Protein AF-A0A2I8A6V2-F1 (afdb_monomer_lite)

Foldseek 3Di:
DPPQPPQPKDWDQDPPQKIWIDGPVDPPDIAIDSDRVRRVVVRSVVVVVVVVVVVVVVVVVVVVVVVVVVVVVVVVVD

Radius of gyration: 20.34 Å; chains: 1; bounding box: 36×28×64 Å

Sequence (78 aa):
MKPQPDYTTTTRPGDHGTYTSHLPSTSVSHAWGRVSDQSRGELIYVVEMRQREYEEQECSLFSNIETFFVEEERHQLR

Secondary structure (DSSP, 8-state):
-PPPP----EEEE-GGG-EEEE-TT-TT-EEEESSHHHHHHHHHHHHHHHHHHHHHHHHHHHHHHHHHHHHHHHHHT-

pLDDT: mean 76.94, std 13.32, range [40.72, 92.44]

Structure (mmCIF, N/CA/C/O backbone):
data_AF-A0A2I8A6V2-F1
#
_entry.id   AF-A0A2I8A6V2-F1
#
loop_
_atom_site.group_PDB
_atom_site.id
_atom_site.type_symbol
_atom_site.label_atom_id
_atom_site.label_alt_id
_atom_site.label_comp_id
_atom_site.label_asym_id
_atom_site.label_entity_id
_atom_site.label_seq_id
_atom_site.pdbx_PDB_ins_code
_atom_site.Cartn_x
_atom_site.Cartn_y
_atom_site.Cartn_z
_atom_site.occupancy
_atom_site.B_iso_or_equiv
_atom_site.auth_seq_id
_atom_site.auth_comp_id
_atom_site.auth_asym_id
_atom_site.auth_atom_id
_atom_site.pdbx_PDB_model_num
ATOM 1 N N . MET A 1 1 ? -9.234 -18.525 2.544 1.00 40.72 1 MET A N 1
ATOM 2 C CA . MET A 1 1 ? -8.349 -17.381 2.230 1.00 40.72 1 MET A CA 1
ATOM 3 C C . MET A 1 1 ? -8.989 -16.144 2.827 1.00 40.72 1 MET A C 1
ATOM 5 O O . MET A 1 1 ? -10.190 -15.987 2.647 1.00 40.72 1 MET A O 1
ATOM 9 N N . LYS A 1 2 ? -8.248 -15.327 3.587 1.00 49.06 2 LYS A N 1
ATOM 10 C CA . LYS A 1 2 ? -8.749 -13.997 3.969 1.00 49.06 2 LYS A CA 1
ATOM 11 C 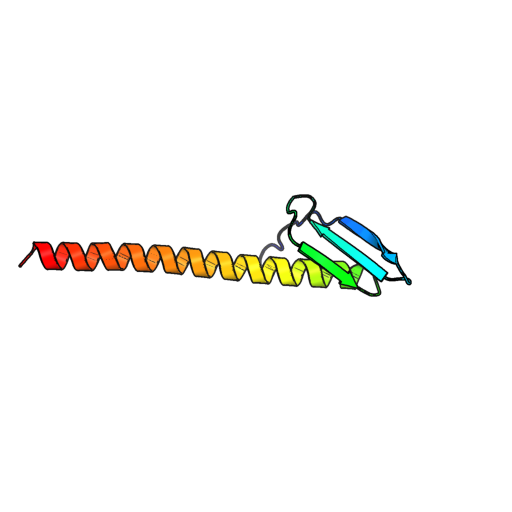C . LYS A 1 2 ? -8.913 -13.173 2.680 1.00 49.06 2 LYS A C 1
ATOM 13 O O . LYS A 1 2 ? -8.079 -13.351 1.789 1.00 49.06 2 LYS A O 1
ATOM 18 N N . PRO A 1 3 ? -9.966 -12.352 2.539 1.00 50.88 3 PRO A N 1
ATOM 19 C CA . PRO A 1 3 ? -10.058 -11.434 1.411 1.00 50.88 3 PRO A CA 1
ATOM 20 C C . PRO A 1 3 ? -8.810 -10.549 1.430 1.00 50.88 3 PRO A C 1
ATOM 22 O O . PRO A 1 3 ? -8.523 -9.921 2.448 1.00 50.88 3 PRO A O 1
ATOM 25 N N . GLN A 1 4 ? -8.028 -10.572 0.347 1.00 57.97 4 GLN A N 1
ATOM 26 C CA . GLN A 1 4 ? -6.984 -9.570 0.177 1.00 57.97 4 GLN A CA 1
ATOM 27 C C . GLN A 1 4 ? -7.702 -8.235 0.002 1.00 57.97 4 GLN A C 1
ATOM 29 O O . GLN A 1 4 ? -8.647 -8.170 -0.788 1.00 57.97 4 GLN A O 1
ATOM 34 N N . PRO A 1 5 ? -7.329 -7.198 0.754 1.00 61.56 5 PRO A N 1
ATOM 35 C CA . PRO A 1 5 ? -7.925 -5.895 0.547 1.00 61.56 5 PRO A CA 1
ATOM 36 C C . PRO A 1 5 ? -7.618 -5.446 -0.886 1.00 61.56 5 PRO A C 1
ATOM 38 O O . PRO A 1 5 ? -6.467 -5.504 -1.327 1.00 61.56 5 PRO A O 1
ATOM 41 N N . ASP A 1 6 ? -8.645 -5.007 -1.615 1.00 69.81 6 ASP A N 1
ATOM 42 C CA . ASP A 1 6 ? -8.489 -4.442 -2.956 1.00 69.81 6 ASP A CA 1
ATOM 43 C C . ASP A 1 6 ? -7.882 -3.039 -2.844 1.00 69.81 6 ASP A C 1
ATOM 45 O O . ASP A 1 6 ? -8.547 -2.004 -2.914 1.00 69.81 6 ASP A O 1
ATOM 49 N N . TYR A 1 7 ? -6.576 -3.006 -2.607 1.00 74.69 7 TYR A N 1
ATOM 50 C CA . TYR A 1 7 ? -5.804 -1.782 -2.585 1.00 74.69 7 TYR A CA 1
ATOM 51 C C . TYR A 1 7 ? -5.610 -1.269 -4.016 1.00 74.69 7 TYR A C 1
ATOM 53 O O . TYR A 1 7 ? -4.881 -1.863 -4.815 1.00 74.69 7 TYR A O 1
ATOM 61 N N . THR A 1 8 ? -6.207 -0.121 -4.337 1.00 83.75 8 THR A N 1
ATOM 62 C CA . THR A 1 8 ? -5.884 0.609 -5.569 1.00 83.75 8 THR A CA 1
ATOM 63 C C . THR A 1 8 ? -4.470 1.177 -5.452 1.00 83.75 8 THR A C 1
ATOM 65 O O . THR A 1 8 ? -4.255 2.195 -4.799 1.00 83.75 8 THR A O 1
ATOM 68 N N . THR A 1 9 ? -3.492 0.514 -6.068 1.00 86.06 9 THR A N 1
ATOM 69 C CA . THR A 1 9 ? -2.085 0.944 -6.086 1.00 86.06 9 THR A CA 1
ATOM 70 C C . THR A 1 9 ? -1.724 1.586 -7.419 1.00 86.06 9 THR A C 1
ATOM 72 O O . THR A 1 9 ? -2.053 1.043 -8.473 1.00 86.06 9 THR A O 1
ATOM 75 N N . THR A 1 10 ? -0.966 2.680 -7.385 1.00 88.69 10 THR A N 1
ATOM 76 C CA . THR A 1 10 ? -0.384 3.298 -8.582 1.00 88.69 10 THR A CA 1
ATOM 77 C C . THR A 1 10 ? 1.110 3.009 -8.628 1.00 88.69 10 THR A C 1
ATOM 79 O O . THR A 1 10 ? 1.850 3.449 -7.748 1.00 88.69 10 THR A O 1
ATOM 82 N N . THR A 1 11 ? 1.564 2.325 -9.679 1.00 89.94 11 THR A N 1
ATOM 83 C CA . THR A 1 11 ? 2.987 2.062 -9.942 1.00 89.94 11 THR A CA 1
ATOM 84 C C . THR A 1 11 ? 3.476 2.937 -11.089 1.00 89.94 11 THR A C 1
ATOM 86 O O . THR A 1 11 ? 2.829 3.025 -12.132 1.00 89.94 11 THR A O 1
ATOM 89 N N . ARG A 1 12 ? 4.624 3.592 -10.912 1.00 90.81 12 ARG A N 1
ATOM 90 C CA . ARG A 1 12 ? 5.258 4.434 -11.936 1.00 90.81 12 ARG A CA 1
ATOM 91 C C . ARG A 1 12 ? 6.736 4.065 -12.071 1.00 90.81 12 ARG A C 1
ATOM 93 O O . ARG A 1 12 ? 7.351 3.717 -11.062 1.00 90.81 12 ARG A O 1
ATOM 100 N N . PRO A 1 13 ? 7.313 4.136 -13.281 1.00 91.81 13 PRO A 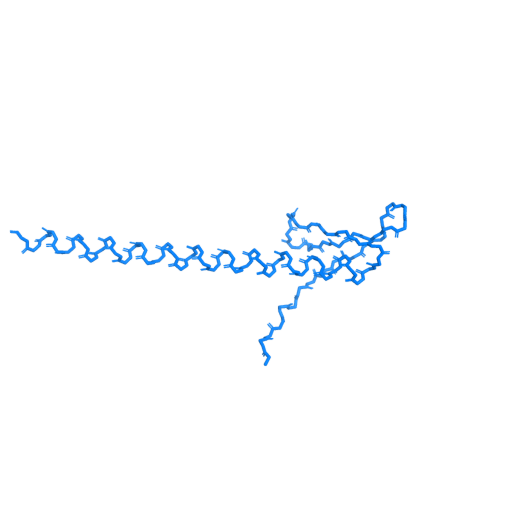N 1
ATOM 101 C CA . PRO A 1 13 ? 8.758 4.040 -13.435 1.00 91.81 13 PRO A CA 1
ATOM 102 C C . PRO A 1 13 ? 9.431 5.205 -12.694 1.00 91.81 13 PRO A C 1
ATOM 104 O O . PRO A 1 13 ? 8.947 6.337 -12.739 1.00 91.81 13 PRO A O 1
ATOM 107 N N . GLY A 1 14 ? 10.511 4.897 -11.986 1.00 86.75 14 GLY A N 1
ATOM 108 C CA . GLY A 1 14 ? 11.391 5.844 -11.309 1.00 86.75 14 GLY A CA 1
ATOM 109 C C . GLY A 1 14 ? 12.753 5.939 -11.997 1.00 86.75 14 GLY A C 1
ATOM 110 O O . GLY A 1 14 ? 12.955 5.435 -13.105 1.00 86.75 14 GLY A O 1
ATOM 111 N N . ASP A 1 15 ? 13.707 6.569 -11.319 1.00 88.38 15 ASP A N 1
ATOM 112 C CA . ASP A 1 15 ? 15.059 6.755 -11.846 1.00 88.38 15 ASP A CA 1
ATOM 113 C C . ASP A 1 15 ? 15.854 5.440 -11.865 1.00 88.38 15 ASP A C 1
ATOM 115 O O . ASP A 1 15 ? 15.577 4.500 -11.117 1.00 88.38 15 ASP A O 1
ATOM 119 N N . HIS A 1 16 ? 16.869 5.365 -12.730 1.00 87.44 16 HIS A N 1
ATOM 120 C CA . HIS A 1 16 ? 17.811 4.236 -12.809 1.00 87.44 16 HIS A CA 1
ATOM 121 C C . HIS A 1 16 ? 17.166 2.849 -13.020 1.00 87.44 16 HIS A C 1
ATOM 123 O O . HIS A 1 16 ? 17.698 1.836 -12.566 1.00 87.44 16 HIS A O 1
ATOM 129 N N . GLY A 1 17 ? 16.026 2.785 -13.715 1.00 86.31 17 GLY A N 1
ATOM 130 C CA . GLY A 1 17 ? 15.330 1.521 -13.989 1.00 86.31 17 GLY A CA 1
ATOM 131 C C . GLY A 1 17 ? 14.600 0.946 -12.773 1.00 86.31 17 GLY A C 1
ATOM 132 O O . GLY A 1 17 ? 14.380 -0.261 -12.704 1.00 86.31 17 GLY A O 1
ATOM 133 N N . THR A 1 18 ? 14.251 1.793 -11.805 1.00 91.94 18 THR A N 1
ATOM 134 C CA . THR A 1 18 ? 13.436 1.412 -10.648 1.00 91.94 18 THR A CA 1
ATOM 135 C C . THR A 1 18 ? 11.953 1.689 -10.888 1.00 91.94 18 THR A C 1
ATOM 137 O O . THR A 1 18 ? 11.563 2.329 -11.863 1.00 91.94 18 THR A O 1
ATOM 140 N N . TYR A 1 19 ? 11.109 1.184 -9.994 1.00 92.44 19 TYR A N 1
ATOM 141 C CA . TYR A 1 19 ? 9.671 1.413 -9.962 1.00 92.44 19 TYR A CA 1
ATOM 142 C C . TYR A 1 19 ? 9.263 1.875 -8.574 1.00 92.44 19 TYR A C 1
ATOM 144 O O 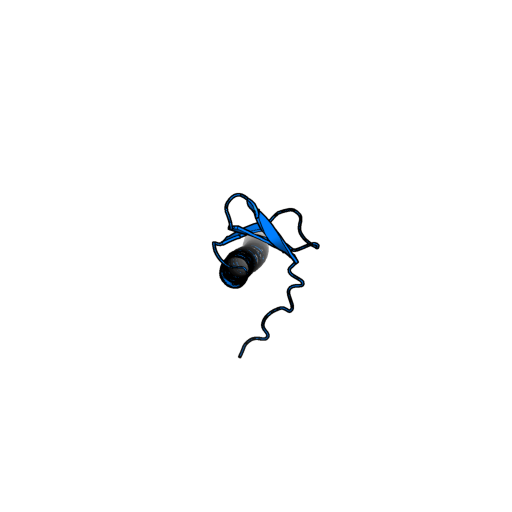. TYR A 1 19 ? 9.724 1.320 -7.577 1.00 92.44 19 TYR A O 1
ATOM 152 N N . THR A 1 20 ? 8.347 2.835 -8.529 1.00 90.38 20 THR A N 1
ATOM 153 C CA . THR A 1 20 ? 7.759 3.367 -7.302 1.00 90.38 20 THR A CA 1
ATOM 154 C C . THR A 1 20 ? 6.270 3.070 -7.291 1.00 90.38 20 THR A C 1
ATOM 156 O O . THR A 1 20 ? 5.549 3.464 -8.209 1.00 90.38 20 THR A O 1
ATOM 159 N N . SER A 1 21 ? 5.800 2.415 -6.235 1.00 90.81 21 SER A N 1
ATOM 1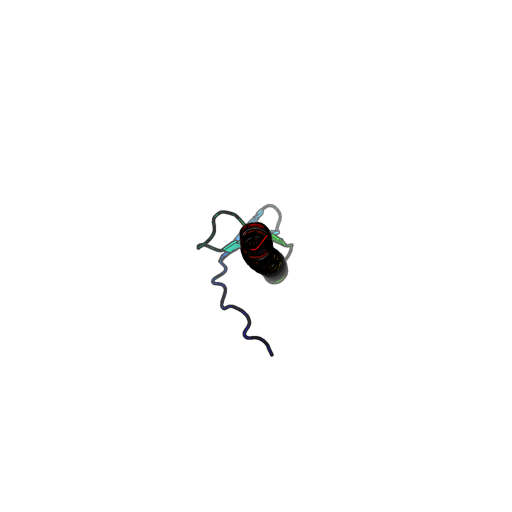60 C CA . SER A 1 21 ? 4.383 2.161 -5.984 1.00 90.81 21 SER A CA 1
ATOM 161 C C . SER A 1 21 ? 3.892 2.965 -4.786 1.00 90.81 21 SER A C 1
ATOM 163 O O . SER A 1 21 ? 4.602 3.080 -3.789 1.00 90.81 21 SER A O 1
ATOM 165 N N . HIS A 1 22 ? 2.677 3.507 -4.872 1.00 88.62 22 HIS A N 1
ATOM 1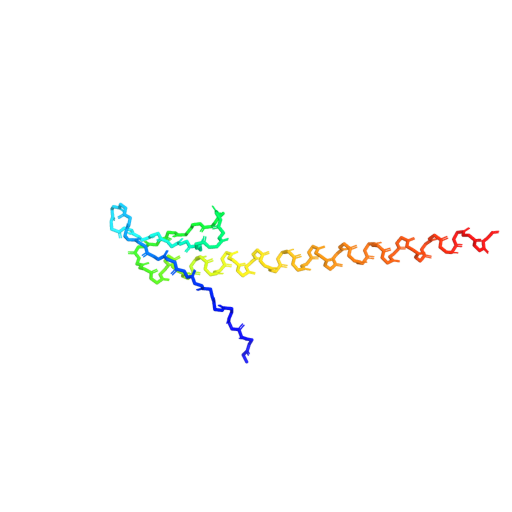66 C CA . HIS A 1 22 ? 2.014 4.214 -3.771 1.00 88.62 22 HIS A CA 1
ATOM 167 C C . HIS A 1 22 ? 0.496 3.998 -3.786 1.00 88.62 22 HIS A C 1
ATOM 169 O O . HIS A 1 22 ? -0.085 3.623 -4.810 1.00 88.62 22 HIS A O 1
ATOM 175 N N . LEU A 1 23 ? -0.147 4.254 -2.646 1.00 86.00 23 LEU A N 1
ATOM 176 C CA . LEU A 1 23 ? -1.604 4.291 -2.513 1.00 86.00 23 LEU A CA 1
ATOM 177 C C . LEU A 1 23 ? -2.101 5.725 -2.740 1.00 86.00 23 LEU A C 1
ATOM 179 O O . LEU A 1 23 ? -1.750 6.599 -1.956 1.00 86.00 23 LEU A O 1
ATOM 183 N N . PRO A 1 24 ? -2.957 6.004 -3.737 1.00 80.69 24 PRO A N 1
ATOM 184 C CA . PRO A 1 24 ? -3.486 7.353 -3.955 1.00 80.69 24 PRO A CA 1
ATOM 185 C C . PRO A 1 24 ? -4.294 7.880 -2.765 1.00 80.69 24 PRO A C 1
ATOM 187 O O . PRO A 1 24 ? -4.346 9.082 -2.527 1.00 80.69 24 PRO A O 1
ATOM 190 N N . SER A 1 25 ? -4.929 6.973 -2.020 1.00 75.25 25 SER A N 1
ATOM 191 C CA . SER A 1 25 ? -5.760 7.283 -0.858 1.00 75.25 25 SER A CA 1
ATOM 192 C C . SER A 1 25 ? -4.962 7.592 0.410 1.00 75.25 25 SER A C 1
ATOM 194 O O . SER A 1 25 ? -5.549 8.078 1.373 1.00 75.25 25 SER A O 1
ATOM 196 N N . THR A 1 26 ? -3.649 7.326 0.444 1.00 66.62 26 THR A N 1
ATOM 197 C CA . THR A 1 26 ? -2.820 7.594 1.628 1.00 66.62 26 THR A CA 1
ATOM 198 C C . THR A 1 26 ? -1.505 8.261 1.232 1.00 66.62 26 THR A C 1
ATOM 200 O O . THR A 1 26 ? -0.740 7.756 0.420 1.00 66.62 26 THR A O 1
ATOM 203 N N . SER A 1 27 ? -1.199 9.406 1.838 1.00 64.69 27 SER A N 1
ATOM 204 C CA . SER A 1 27 ? 0.012 10.184 1.531 1.00 64.69 27 SER A CA 1
ATOM 205 C C . SER A 1 27 ? 1.316 9.544 2.029 1.00 64.69 27 SER A C 1
ATOM 207 O O . SER A 1 27 ? 2.394 10.092 1.813 1.00 64.69 27 SER A O 1
ATOM 209 N N . VAL A 1 28 ? 1.237 8.409 2.727 1.00 63.62 28 VAL A N 1
ATOM 210 C CA . VAL A 1 28 ? 2.266 8.020 3.701 1.00 63.62 28 VAL A CA 1
ATOM 211 C C . VAL A 1 28 ? 3.157 6.875 3.219 1.00 63.62 28 VAL A C 1
ATOM 213 O O . VAL A 1 28 ? 4.246 6.694 3.754 1.00 63.62 28 VAL A O 1
ATOM 216 N N . SER A 1 29 ? 2.742 6.099 2.216 1.00 70.50 29 SER A N 1
ATOM 217 C CA . SER A 1 29 ? 3.464 4.874 1.851 1.00 70.50 29 SER A CA 1
ATOM 218 C C . SER A 1 29 ? 3.868 4.857 0.383 1.00 70.50 29 SER A C 1
ATOM 220 O O . SER A 1 29 ? 3.028 4.753 -0.510 1.00 70.50 29 SER A O 1
ATOM 222 N N . HIS A 1 30 ? 5.181 4.918 0.166 1.00 84.00 30 HIS A N 1
ATOM 223 C CA . HIS A 1 30 ? 5.832 4.661 -1.111 1.00 84.00 30 HIS A CA 1
ATOM 224 C C . HIS A 1 30 ? 6.751 3.456 -0.937 1.00 84.00 30 HIS A C 1
ATOM 226 O O . HIS A 1 30 ? 7.485 3.384 0.046 1.00 84.00 30 HIS A O 1
ATOM 232 N N . ALA A 1 31 ? 6.732 2.537 -1.893 1.00 87.06 31 ALA A N 1
ATOM 233 C CA . ALA A 1 31 ? 7.662 1.419 -1.929 1.00 87.06 31 ALA A CA 1
ATOM 234 C C . ALA A 1 31 ? 8.360 1.354 -3.283 1.00 87.06 31 ALA A C 1
ATOM 236 O O . ALA A 1 31 ? 7.765 1.671 -4.318 1.00 87.06 31 ALA A O 1
ATOM 237 N N . TRP A 1 32 ? 9.634 0.968 -3.265 1.00 90.50 32 TRP A N 1
ATOM 238 C CA . TRP A 1 32 ? 10.495 0.927 -4.443 1.00 90.50 32 TRP A CA 1
ATOM 239 C C . TRP A 1 32 ? 10.904 -0.506 -4.775 1.00 90.50 32 TRP A C 1
ATOM 241 O O . TRP A 1 32 ? 11.056 -1.344 -3.892 1.00 90.50 32 TRP A O 1
ATOM 251 N N . GLY A 1 33 ? 11.114 -0.786 -6.057 1.00 88.31 33 GLY A N 1
ATOM 252 C CA . GLY A 1 33 ? 11.597 -2.081 -6.531 1.00 88.31 33 GLY A CA 1
ATOM 253 C C . GLY A 1 33 ? 12.314 -1.964 -7.869 1.00 88.31 33 GLY A C 1
ATOM 254 O O . GLY A 1 33 ? 12.144 -0.986 -8.593 1.00 88.31 33 GLY A O 1
ATOM 255 N N . ARG A 1 34 ? 13.121 -2.968 -8.222 1.00 91.00 34 ARG A N 1
ATOM 256 C CA . ARG A 1 34 ? 13.756 -3.050 -9.553 1.00 91.00 34 ARG A CA 1
ATOM 257 C C . ARG A 1 34 ? 12.767 -3.441 -10.649 1.00 91.00 34 ARG A C 1
ATOM 259 O O . ARG A 1 34 ? 13.008 -3.190 -11.821 1.00 91.00 34 ARG A O 1
ATOM 266 N N . VAL A 1 35 ? 11.657 -4.056 -10.259 1.00 91.94 35 VAL A N 1
ATOM 267 C CA . VAL A 1 35 ? 10.532 -4.413 -11.126 1.00 91.94 35 VAL A CA 1
ATOM 268 C C . VAL A 1 35 ? 9.229 -3.941 -10.487 1.00 91.94 35 VAL A C 1
ATOM 270 O O . VAL A 1 35 ? 9.141 -3.824 -9.261 1.00 91.94 35 VAL A O 1
ATOM 273 N N . SER A 1 36 ? 8.216 -3.672 -11.314 1.00 87.31 36 SER A N 1
ATOM 274 C CA . SER A 1 36 ? 6.906 -3.168 -10.877 1.00 87.31 36 SER A CA 1
ATOM 275 C C . SER A 1 36 ? 6.306 -4.015 -9.760 1.00 87.31 36 SER A C 1
ATOM 277 O O . SER A 1 36 ? 5.908 -3.480 -8.725 1.00 87.31 36 SER A O 1
ATOM 279 N N . ASP A 1 37 ? 6.328 -5.335 -9.931 1.00 88.69 37 ASP A N 1
ATOM 280 C CA . ASP A 1 37 ? 5.709 -6.283 -9.006 1.00 88.69 37 ASP A CA 1
ATOM 281 C C . ASP A 1 37 ? 6.403 -6.292 -7.649 1.00 88.69 37 ASP A C 1
ATOM 283 O O . ASP A 1 37 ? 5.735 -6.374 -6.623 1.00 88.69 37 ASP A O 1
ATOM 287 N N . GLN A 1 38 ? 7.727 -6.112 -7.631 1.00 91.00 38 GLN A N 1
ATOM 288 C CA . GLN A 1 38 ? 8.476 -5.966 -6.387 1.00 91.00 38 GLN A CA 1
ATOM 289 C C . GLN A 1 38 ? 8.031 -4.704 -5.649 1.00 91.00 38 GLN A C 1
ATOM 291 O O . GLN A 1 38 ? 7.656 -4.778 -4.486 1.00 91.00 38 GLN A O 1
ATOM 296 N N . SER A 1 39 ? 7.996 -3.555 -6.332 1.00 90.31 39 SER A N 1
ATOM 297 C CA . SER A 1 39 ? 7.568 -2.299 -5.700 1.00 90.31 39 SER A CA 1
ATOM 298 C C . SER A 1 39 ? 6.138 -2.386 -5.148 1.00 90.31 39 SER A C 1
ATOM 300 O O . SER A 1 39 ? 5.843 -1.832 -4.093 1.00 90.31 39 SER A O 1
ATOM 302 N N . ARG A 1 40 ? 5.249 -3.115 -5.834 1.00 88.88 40 ARG A N 1
ATOM 303 C CA . ARG A 1 40 ? 3.863 -3.325 -5.406 1.00 88.88 40 ARG A CA 1
ATOM 304 C C . ARG A 1 40 ? 3.765 -4.293 -4.225 1.00 88.88 40 ARG A C 1
ATOM 306 O O . ARG A 1 40 ? 3.014 -4.016 -3.298 1.00 88.88 40 ARG A O 1
ATOM 313 N N . GLY A 1 41 ? 4.514 -5.394 -4.243 1.00 88.62 41 GLY A N 1
ATOM 314 C CA . GLY A 1 41 ? 4.548 -6.368 -3.150 1.00 88.62 41 GLY A CA 1
ATOM 315 C C . GLY A 1 41 ? 5.050 -5.755 -1.845 1.00 88.62 41 GLY A C 1
ATOM 316 O O . GLY A 1 41 ? 4.405 -5.909 -0.812 1.00 88.62 41 GLY A O 1
ATOM 317 N N . GLU A 1 42 ? 6.131 -4.976 -1.912 1.00 89.25 42 GLU A N 1
ATOM 318 C CA . GLU A 1 42 ? 6.664 -4.239 -0.758 1.00 89.25 42 GLU A CA 1
ATOM 319 C C . GLU A 1 42 ? 5.645 -3.230 -0.205 1.00 89.25 42 GLU A C 1
ATOM 321 O O . GLU A 1 42 ? 5.460 -3.127 1.008 1.00 89.25 42 GLU A O 1
ATOM 326 N N . LEU A 1 43 ? 4.925 -2.517 -1.084 1.00 89.62 43 LEU A N 1
ATOM 327 C CA . LEU A 1 43 ? 3.864 -1.598 -0.662 1.00 89.62 43 LEU A CA 1
ATOM 328 C C . LEU A 1 43 ? 2.753 -2.332 0.096 1.00 89.62 43 LEU A C 1
ATOM 330 O O . LEU A 1 43 ? 2.336 -1.870 1.155 1.00 89.62 43 LEU A O 1
ATOM 334 N N . ILE A 1 44 ? 2.279 -3.460 -0.441 1.00 87.81 44 ILE A N 1
ATOM 335 C CA . ILE A 1 44 ? 1.220 -4.265 0.182 1.00 87.81 44 ILE A CA 1
ATOM 336 C C . ILE A 1 44 ? 1.687 -4.784 1.542 1.00 87.81 44 ILE A C 1
ATOM 338 O O . ILE A 1 44 ? 0.971 -4.618 2.524 1.00 87.81 44 ILE A O 1
ATOM 342 N N . TYR A 1 45 ? 2.904 -5.325 1.624 1.00 87.69 45 TYR A N 1
ATOM 343 C CA . TYR A 1 45 ? 3.465 -5.844 2.871 1.00 87.69 45 TYR A CA 1
ATOM 344 C C . TYR A 1 45 ? 3.495 -4.787 3.984 1.00 87.69 45 TYR A C 1
ATOM 346 O O . TYR A 1 45 ? 3.037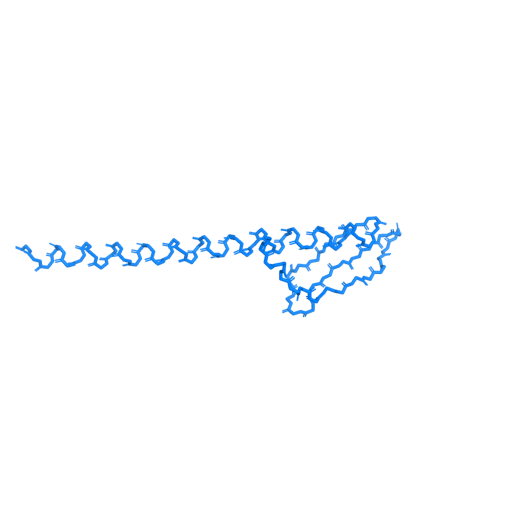 -5.039 5.098 1.00 87.69 45 TYR A O 1
ATOM 354 N N . VAL A 1 46 ? 3.981 -3.577 3.686 1.00 87.00 46 VAL A N 1
ATOM 355 C CA . VAL A 1 46 ? 4.034 -2.477 4.666 1.00 87.00 46 VAL A CA 1
ATOM 356 C C . VAL A 1 46 ? 2.635 -2.039 5.100 1.00 87.00 46 VAL A C 1
ATOM 358 O O . VAL A 1 46 ? 2.423 -1.719 6.269 1.00 87.00 46 VAL A O 1
ATOM 361 N N . VAL A 1 47 ? 1.678 -2.008 4.172 1.00 85.12 47 VAL A N 1
ATOM 362 C CA . VAL A 1 47 ? 0.293 -1.624 4.468 1.00 85.12 47 VAL A CA 1
ATOM 363 C C . VAL A 1 47 ? -0.384 -2.669 5.353 1.00 85.12 47 VAL A C 1
ATOM 365 O O . VAL A 1 47 ? -1.003 -2.293 6.344 1.00 85.12 47 VAL A O 1
ATOM 368 N N . GLU A 1 48 ? -0.224 -3.959 5.055 1.00 86.25 48 GLU A N 1
ATOM 369 C CA . GLU A 1 48 ? -0.754 -5.049 5.884 1.00 86.25 48 GLU A CA 1
ATOM 370 C C . GLU A 1 48 ? -0.129 -5.055 7.283 1.00 86.25 48 GLU A C 1
ATOM 372 O O . GLU A 1 48 ? -0.831 -5.237 8.278 1.00 86.25 48 GLU A O 1
ATOM 377 N N . MET A 1 49 ? 1.182 -4.814 7.369 1.00 87.75 49 MET A N 1
ATOM 378 C CA . MET A 1 49 ? 1.895 -4.721 8.640 1.00 87.75 49 MET A CA 1
ATOM 379 C C . MET A 1 49 ? 1.360 -3.559 9.490 1.00 87.75 49 MET A C 1
ATOM 381 O O . MET A 1 49 ? 0.964 -3.781 10.631 1.00 87.75 49 MET A O 1
ATOM 385 N N . ARG A 1 50 ? 1.219 -2.355 8.915 1.00 83.81 50 ARG A N 1
ATOM 386 C CA . ARG A 1 50 ? 0.649 -1.192 9.619 1.00 83.81 50 ARG A CA 1
ATOM 387 C C . ARG A 1 50 ? -0.815 -1.410 10.014 1.00 83.81 50 ARG A C 1
ATOM 389 O O . ARG A 1 50 ? -1.222 -0.987 11.090 1.00 83.81 50 ARG A O 1
ATOM 396 N N . GLN A 1 51 ? -1.614 -2.044 9.153 1.00 83.19 51 GLN A N 1
ATOM 397 C CA . GLN A 1 51 ? -3.011 -2.360 9.458 1.00 83.19 51 GLN A CA 1
ATOM 398 C C . GLN A 1 51 ? -3.105 -3.262 10.693 1.00 83.19 51 GLN A C 1
ATOM 400 O O . GLN A 1 51 ? -3.897 -2.985 11.590 1.00 83.19 51 GLN A O 1
ATOM 405 N N . ARG A 1 52 ? -2.250 -4.290 10.778 1.00 85.00 52 ARG A N 1
ATOM 406 C CA . ARG A 1 52 ? -2.161 -5.138 11.971 1.00 85.00 52 ARG A CA 1
ATOM 407 C C . ARG A 1 52 ? -1.748 -4.336 13.205 1.00 85.00 52 ARG A C 1
ATOM 409 O O . ARG A 1 52 ? -2.376 -4.495 14.243 1.00 85.00 52 ARG A O 1
ATOM 416 N N . GLU A 1 53 ? -0.727 -3.484 13.107 1.00 84.94 53 GLU A N 1
ATOM 417 C CA . GLU A 1 53 ? -0.297 -2.642 14.237 1.00 84.94 53 GLU A CA 1
ATOM 418 C C . GLU A 1 53 ? -1.432 -1.742 14.744 1.00 84.94 53 GLU A C 1
ATOM 420 O O . GLU A 1 53 ? -1.596 -1.570 15.950 1.00 84.94 53 GLU A O 1
ATOM 425 N N . TYR A 1 54 ? -2.229 -1.183 13.832 1.00 82.75 54 TYR A N 1
ATOM 426 C CA . TYR A 1 54 ? -3.379 -0.354 14.177 1.00 82.75 54 TYR A CA 1
ATOM 427 C C . TYR A 1 54 ? -4.477 -1.167 14.878 1.00 82.75 54 TYR A C 1
ATOM 429 O O . TYR A 1 54 ? -4.955 -0.756 15.931 1.00 82.75 54 TYR A O 1
ATOM 437 N N . GLU A 1 55 ? -4.820 -2.348 14.358 1.00 82.19 55 GLU A N 1
ATOM 438 C CA . GLU A 1 55 ? -5.784 -3.263 14.988 1.00 82.19 55 GLU A CA 1
ATOM 439 C C . GLU A 1 55 ? -5.329 -3.708 16.389 1.00 82.19 55 GLU A C 1
ATOM 441 O O . GLU A 1 55 ? -6.123 -3.722 17.329 1.00 82.19 55 GLU A O 1
ATOM 446 N N . GLU A 1 56 ? -4.043 -4.024 16.561 1.00 81.62 56 GLU A N 1
ATOM 447 C CA . GLU A 1 56 ? -3.466 -4.382 17.862 1.00 81.62 56 GLU A CA 1
ATOM 448 C C . GLU A 1 56 ? -3.514 -3.208 18.854 1.00 81.62 56 GLU A C 1
ATOM 450 O O . GLU A 1 56 ? -3.842 -3.402 20.029 1.00 81.62 56 GLU A O 1
ATOM 455 N N . GLN A 1 57 ? -3.234 -1.983 18.395 1.00 77.12 57 GLN A N 1
ATOM 456 C CA . GLN A 1 57 ? -3.343 -0.778 19.221 1.00 77.12 57 GLN A CA 1
ATOM 457 C C . GLN A 1 57 ? -4.789 -0.471 19.605 1.00 77.12 57 GLN A C 1
ATOM 459 O O . GLN A 1 57 ? -5.045 -0.199 20.776 1.00 77.12 57 GLN A O 1
ATOM 464 N N . GLU A 1 58 ? -5.739 -0.550 18.671 1.00 74.19 58 GLU A N 1
ATOM 465 C CA . GLU A 1 58 ? -7.161 -0.376 18.977 1.00 74.19 58 GLU A CA 1
ATOM 466 C C . GLU A 1 58 ? -7.631 -1.414 20.002 1.00 74.19 58 GLU A C 1
ATOM 468 O O . GLU A 1 58 ? -8.215 -1.044 21.021 1.00 74.19 58 GLU A O 1
ATOM 473 N N . CYS A 1 59 ? -7.303 -2.697 19.813 1.00 72.19 59 CYS A N 1
ATOM 474 C CA . CYS A 1 59 ? -7.607 -3.745 20.791 1.00 72.19 59 CYS A CA 1
ATOM 475 C C . CYS A 1 59 ? -7.000 -3.456 22.173 1.00 72.19 59 CYS A C 1
ATOM 477 O O . CYS A 1 59 ? -7.675 -3.615 23.192 1.00 72.19 59 CYS A O 1
ATOM 479 N N . SER A 1 60 ? -5.745 -3.003 22.220 1.00 72.00 60 SER A N 1
ATOM 480 C CA . SER A 1 60 ? -5.082 -2.620 23.469 1.00 72.00 60 SER A CA 1
ATOM 481 C C . SER A 1 60 ? -5.792 -1.446 24.150 1.00 72.00 60 SER A C 1
ATOM 483 O O . SER A 1 60 ? -6.048 -1.495 25.354 1.00 72.00 60 SER A O 1
ATOM 485 N N . LEU A 1 61 ? -6.192 -0.417 23.400 1.00 65.94 61 LEU A N 1
ATOM 486 C CA . LEU A 1 61 ? -6.947 0.717 23.937 1.00 65.94 61 LEU A CA 1
ATOM 487 C C . LEU A 1 61 ? -8.282 0.274 24.547 1.00 65.94 61 LEU A C 1
ATOM 489 O O . LEU A 1 61 ? -8.579 0.657 25.678 1.00 65.94 61 LEU A O 1
ATOM 493 N N . PHE A 1 62 ? -9.050 -0.577 23.860 1.00 64.25 62 PHE A N 1
ATOM 494 C CA . PHE A 1 62 ? -10.314 -1.097 24.393 1.00 64.25 62 PHE A CA 1
ATOM 495 C C . PHE A 1 62 ? -10.118 -1.935 25.665 1.00 64.25 62 PHE A C 1
ATOM 497 O O . PHE A 1 62 ? -10.858 -1.746 26.628 1.00 64.25 62 PHE A O 1
ATOM 504 N N . SER A 1 63 ? -9.087 -2.788 25.718 1.00 67.88 63 SER A N 1
ATOM 505 C CA . SER A 1 63 ? -8.783 -3.583 26.920 1.00 67.88 63 SER A CA 1
ATOM 506 C C . SER A 1 63 ? -8.375 -2.730 28.126 1.00 67.88 63 SER A C 1
ATOM 508 O O . SER A 1 63 ? -8.765 -3.020 29.259 1.00 67.88 63 SER A O 1
ATOM 510 N N . ASN A 1 64 ? -7.636 -1.639 27.896 1.00 62.44 64 ASN A N 1
ATOM 511 C CA . ASN A 1 64 ? -7.273 -0.706 28.957 1.00 62.44 64 ASN A CA 1
ATOM 512 C C . ASN A 1 64 ? -8.523 -0.008 29.502 1.00 62.44 64 ASN A C 1
ATOM 514 O O . ASN A 1 64 ? -8.719 0.017 30.713 1.00 62.44 64 ASN A O 1
ATOM 518 N N . ILE A 1 65 ? -9.398 0.492 28.625 1.00 64.44 65 ILE A N 1
ATOM 519 C CA . ILE A 1 65 ? -10.652 1.152 29.018 1.00 64.44 65 ILE A CA 1
ATOM 520 C C . ILE A 1 65 ? -11.532 0.215 29.861 1.00 64.44 65 ILE A C 1
ATOM 522 O O . ILE A 1 65 ? -12.020 0.620 30.913 1.00 64.44 65 ILE A O 1
ATOM 526 N N . GLU A 1 66 ? -11.700 -1.040 29.443 1.00 64.00 66 GLU A N 1
ATOM 527 C CA . GLU A 1 66 ? -12.478 -2.030 30.200 1.00 64.00 66 GLU A CA 1
ATOM 528 C C . GLU A 1 66 ? -11.872 -2.298 31.588 1.00 64.00 66 GLU A C 1
ATOM 530 O O . GLU A 1 66 ? -12.594 -2.340 32.584 1.00 64.00 66 GLU A O 1
ATOM 535 N N . THR A 1 67 ? -10.542 -2.388 31.680 1.00 61.53 67 THR A N 1
ATOM 536 C CA . THR A 1 67 ? -9.837 -2.581 32.958 1.00 61.53 67 THR A CA 1
ATOM 537 C C . THR A 1 67 ? -10.049 -1.396 33.909 1.00 61.53 67 THR A C 1
ATOM 539 O O . THR A 1 67 ? -10.334 -1.609 35.087 1.00 61.53 67 THR A O 1
ATOM 542 N N . PHE A 1 68 ? -9.992 -0.158 33.403 1.00 56.53 68 PHE A N 1
ATOM 543 C CA . PHE A 1 68 ? -10.247 1.050 34.199 1.00 56.53 68 PHE A CA 1
ATOM 544 C C . PHE A 1 68 ? -11.660 1.067 34.799 1.00 56.53 68 PHE A C 1
ATOM 546 O O . PHE A 1 68 ? -11.812 1.349 35.986 1.00 56.53 68 PHE A O 1
ATOM 553 N N . PHE A 1 69 ? -12.689 0.711 34.023 1.00 60.41 69 PHE A N 1
ATOM 554 C CA . PHE A 1 69 ? -14.066 0.676 34.530 1.00 60.41 69 PHE A CA 1
ATOM 555 C C . PHE A 1 69 ? -14.279 -0.405 35.598 1.00 60.41 69 PHE A C 1
ATOM 557 O O . PHE A 1 69 ? -14.933 -0.153 36.610 1.00 60.41 69 PHE A O 1
ATOM 564 N N . VAL A 1 70 ? -13.696 -1.593 35.411 1.00 62.50 70 VAL A N 1
ATOM 565 C CA . VAL A 1 70 ? -13.809 -2.695 36.381 1.00 62.50 70 VAL A CA 1
ATOM 566 C C . VAL A 1 70 ? -13.098 -2.362 37.695 1.00 62.50 70 VAL A C 1
ATOM 568 O O . VAL A 1 70 ? -13.607 -2.684 38.770 1.00 62.50 70 VAL A O 1
ATOM 571 N N . GLU A 1 71 ? -11.930 -1.720 37.652 1.00 63.53 71 GLU A N 1
ATOM 572 C CA . GLU A 1 71 ? -11.223 -1.305 38.870 1.00 63.53 71 GLU A CA 1
ATOM 573 C C . GLU A 1 71 ? -11.940 -0.165 39.607 1.00 63.53 71 GLU A C 1
ATOM 575 O O . GLU A 1 71 ? -12.016 -0.192 40.840 1.00 63.53 71 GLU A O 1
ATOM 580 N N . GLU A 1 72 ? -12.526 0.789 38.880 1.00 60.84 72 GLU A N 1
ATOM 581 C CA . GLU A 1 72 ? -13.267 1.910 39.462 1.00 60.84 72 GLU A CA 1
ATOM 582 C C . GLU A 1 72 ? -14.561 1.454 40.159 1.00 60.84 72 GLU A C 1
ATOM 584 O O . GLU A 1 72 ? -14.809 1.845 41.303 1.00 60.84 72 GLU A O 1
ATOM 589 N N . GLU A 1 73 ? -15.335 0.536 39.566 1.00 63.19 73 GLU A N 1
ATOM 590 C CA . GLU A 1 73 ? -16.508 -0.056 40.234 1.00 63.19 73 GLU A CA 1
ATOM 591 C C . GLU A 1 73 ? -16.130 -0.821 41.513 1.00 63.19 73 GLU A C 1
ATOM 593 O O . GLU A 1 73 ? -16.833 -0.746 42.524 1.00 63.19 73 GLU A O 1
ATOM 598 N N . ARG A 1 74 ? -14.990 -1.527 41.521 1.00 61.03 74 ARG A N 1
ATOM 599 C CA . ARG A 1 74 ? -14.514 -2.239 42.722 1.00 61.03 74 ARG A CA 1
ATOM 600 C C . ARG A 1 74 ? -14.051 -1.301 43.831 1.00 61.03 74 ARG A C 1
ATOM 602 O O . ARG A 1 74 ? -14.127 -1.686 44.999 1.00 61.03 74 ARG A O 1
ATOM 609 N N . HIS A 1 75 ? -13.573 -0.109 43.484 1.00 60.50 75 HIS A N 1
ATOM 610 C CA . HIS A 1 75 ? -13.167 0.910 44.449 1.00 60.50 75 HIS A CA 1
ATOM 611 C C . HIS A 1 75 ? -14.357 1.681 45.039 1.00 60.50 75 HIS A C 1
ATOM 613 O O . HIS A 1 75 ? -14.286 2.081 46.196 1.00 60.50 75 HIS A O 1
ATOM 619 N N . GLN A 1 76 ? -15.453 1.833 44.288 1.00 61.47 76 GLN A N 1
ATOM 620 C CA . GLN A 1 76 ? -16.696 2.484 44.738 1.00 61.47 76 GLN A CA 1
ATOM 621 C C . GLN A 1 76 ? -17.572 1.585 45.639 1.00 61.47 76 GLN A C 1
ATOM 623 O O . GLN A 1 76 ? -18.500 2.066 46.284 1.00 61.47 76 GLN A O 1
ATOM 628 N N . LEU A 1 77 ? -17.296 0.276 45.682 1.00 58.38 77 LEU A N 1
ATOM 629 C CA . LEU A 1 77 ? -18.017 -0.724 46.487 1.00 58.38 77 LEU A CA 1
ATOM 630 C C . LEU A 1 77 ? -17.343 -1.055 47.840 1.00 58.38 77 LEU A C 1
ATOM 632 O O . LEU A 1 77 ? -17.769 -1.999 48.512 1.00 58.38 77 LEU A O 1
ATOM 636 N N . ARG A 1 78 ? -16.294 -0.324 48.241 1.00 49.31 78 ARG A N 1
ATOM 637 C CA . ARG A 1 78 ? -15.625 -0.436 49.553 1.00 49.31 78 ARG A CA 1
ATOM 638 C C . ARG A 1 78 ? -15.894 0.780 50.425 1.00 49.31 78 ARG A C 1
ATOM 640 O O . ARG A 1 78 ? -15.972 0.570 51.656 1.00 49.31 78 ARG A O 1
#